Protein AF-A0A800EA16-F1 (afdb_monomer_lite)

Sequence (102 aa):
MENKVINGHTLVFTLSEKNSFENIRITDGVNNIIADFSDVDIDTLNAIKNNLTKFEASVSKNKGTFVVVSKYSFDETLNIAPTLQEAQDFIEMEEIERQIDF

Secondary structure (DSSP, 8-state):
--EEEETTTEEEEE--SS---TT----TT--EEEEE-TT--HHHHHHHHHHHHHHHHHHHHTT--EEEE-SS---TTS-EESSHHHHHHHHHHHHHHHHHT-

Radius of gyration: 13.02 Å; chains: 1; bounding box: 29×26×38 Å

pLDDT: mean 79.14, std 16.85, range [40.91, 95.88]

Foldseek 3Di:
DDWDDDPQAEIEDEDDPPPDPPPPDPPPRHLEYEYECQPPDLVVCLVCVVVVLVVQVVSVVSVYGYEYAYPDDNDPSHHYDVDPVVSVVVRVVSVVVVVVVD

Structure (mmCIF, N/CA/C/O backbone):
data_AF-A0A800EA16-F1
#
_entry.id   AF-A0A800EA16-F1
#
loop_
_atom_site.group_PDB
_atom_site.id
_atom_site.type_symbol
_atom_site.label_atom_id
_atom_site.label_alt_id
_atom_site.label_comp_id
_atom_site.label_asym_id
_atom_site.label_entity_id
_atom_site.label_seq_id
_atom_site.pdbx_PDB_ins_code
_atom_site.Cartn_x
_atom_site.Cartn_y
_atom_site.Cartn_z
_atom_site.occupancy
_atom_site.B_iso_or_equiv
_atom_site.auth_seq_id
_atom_site.auth_comp_id
_atom_site.auth_asym_id
_atom_site.auth_atom_id
_atom_site.pdbx_PDB_model_num
ATOM 1 N N . MET A 1 1 ? -0.850 -12.971 -10.851 1.00 47.84 1 MET A N 1
ATOM 2 C CA . MET A 1 1 ? -1.339 -12.510 -9.541 1.00 47.84 1 MET A CA 1
ATOM 3 C C . MET A 1 1 ? -1.438 -13.712 -8.630 1.00 47.84 1 MET A C 1
ATOM 5 O O . MET A 1 1 ? -2.306 -14.552 -8.840 1.00 47.84 1 MET A O 1
ATOM 9 N N . GLU A 1 2 ? -0.519 -13.821 -7.678 1.00 43.88 2 GLU A N 1
ATOM 10 C CA . GLU A 1 2 ? -0.675 -14.718 -6.534 1.00 43.88 2 GLU A CA 1
ATOM 11 C C . GLU A 1 2 ? -1.199 -13.861 -5.380 1.00 43.88 2 GLU A C 1
ATOM 13 O O . GLU A 1 2 ? -0.561 -12.884 -4.998 1.00 43.88 2 GLU A O 1
ATOM 18 N N . ASN A 1 3 ? -2.396 -14.174 -4.887 1.00 47.97 3 ASN A N 1
ATOM 19 C CA . ASN A 1 3 ? -2.981 -13.496 -3.733 1.00 47.97 3 ASN A CA 1
ATOM 20 C C . ASN A 1 3 ? -2.781 -14.390 -2.513 1.00 47.97 3 ASN A C 1
ATOM 22 O O . ASN A 1 3 ? -3.163 -15.563 -2.546 1.00 47.97 3 ASN A O 1
ATOM 26 N N . LYS A 1 4 ? -2.224 -13.841 -1.432 1.00 56.97 4 LYS A N 1
ATOM 27 C CA . LYS A 1 4 ? -2.095 -14.546 -0.154 1.00 56.97 4 LYS A CA 1
ATOM 28 C C . LYS A 1 4 ? -2.780 -13.729 0.934 1.00 56.97 4 LYS A C 1
ATOM 30 O O . LYS A 1 4 ? -2.421 -12.579 1.173 1.00 56.97 4 LYS A O 1
ATOM 35 N N . VAL A 1 5 ? -3.766 -14.332 1.593 1.00 54.19 5 VAL A N 1
ATOM 36 C CA . VAL A 1 5 ? -4.376 -13.760 2.800 1.00 54.19 5 VAL A CA 1
ATOM 37 C C . VAL A 1 5 ? -3.470 -14.090 3.979 1.00 54.19 5 VAL A C 1
ATOM 39 O O . VAL A 1 5 ? -3.120 -15.255 4.184 1.00 54.19 5 VAL A O 1
ATOM 42 N N . ILE A 1 6 ? -3.079 -13.072 4.739 1.00 58.31 6 ILE A N 1
ATOM 43 C CA . ILE A 1 6 ? -2.312 -13.218 5.978 1.00 58.31 6 ILE A CA 1
ATOM 44 C C . ILE A 1 6 ? -3.177 -12.628 7.103 1.00 58.31 6 ILE A C 1
ATOM 46 O O . ILE A 1 6 ? -3.780 -11.574 6.936 1.00 58.31 6 ILE A O 1
ATOM 50 N N . ASN A 1 7 ? -3.311 -13.350 8.219 1.00 54.62 7 ASN A N 1
ATOM 51 C CA . ASN A 1 7 ? -4.068 -12.939 9.415 1.00 54.62 7 ASN A CA 1
ATOM 52 C C . ASN A 1 7 ? -5.575 -12.631 9.250 1.00 54.62 7 ASN A C 1
ATOM 54 O O . ASN A 1 7 ? -6.146 -11.905 10.054 1.00 54.62 7 ASN A O 1
ATOM 58 N N . GLY A 1 8 ? -6.268 -13.209 8.262 1.00 56.31 8 GLY A N 1
ATOM 59 C CA . GLY A 1 8 ? -7.741 -13.151 8.156 1.00 56.31 8 GLY A CA 1
ATOM 60 C C . GLY A 1 8 ? -8.342 -11.792 7.756 1.00 56.31 8 GLY A C 1
ATOM 61 O O . GLY A 1 8 ? -9.454 -11.778 7.237 1.00 56.31 8 GLY A O 1
ATOM 62 N N . HIS A 1 9 ? -7.591 -10.694 7.908 1.00 68.19 9 HIS A N 1
ATOM 63 C CA . HIS A 1 9 ? -8.024 -9.316 7.635 1.00 68.19 9 HIS A CA 1
ATOM 64 C C . HIS A 1 9 ? -7.111 -8.538 6.666 1.00 68.19 9 HIS A C 1
ATOM 66 O O . HIS A 1 9 ? -7.475 -7.435 6.247 1.00 68.19 9 HIS A O 1
ATOM 72 N N . THR A 1 10 ? -5.964 -9.114 6.272 1.00 72.19 10 THR A N 1
ATOM 73 C CA . THR A 1 10 ? -4.973 -8.462 5.400 1.00 72.19 10 THR A CA 1
ATOM 74 C C . THR A 1 10 ? -4.767 -9.231 4.096 1.00 72.19 10 THR A C 1
ATOM 76 O O . THR A 1 10 ? -4.445 -10.425 4.089 1.00 72.19 10 THR A O 1
ATOM 79 N N . LEU A 1 11 ? -4.918 -8.533 2.970 1.00 78.38 11 LEU A N 1
ATOM 80 C CA . LEU A 1 11 ? -4.603 -9.052 1.640 1.00 78.38 11 LEU A CA 1
ATOM 81 C C . LEU A 1 11 ? -3.224 -8.568 1.201 1.00 78.38 11 LEU A C 1
ATOM 83 O O . LEU A 1 11 ? -2.994 -7.365 1.114 1.00 78.38 11 LEU A O 1
ATOM 87 N N . VAL A 1 12 ? -2.344 -9.502 0.841 1.00 71.00 12 VAL A N 1
ATOM 88 C CA . VAL A 1 12 ? -1.090 -9.186 0.151 1.00 71.00 12 VAL A CA 1
ATOM 89 C C . VAL A 1 12 ? -1.232 -9.545 -1.322 1.00 71.00 12 VAL A C 1
ATOM 91 O O . VAL A 1 12 ? -1.617 -10.674 -1.652 1.00 71.00 12 VAL A O 1
ATOM 94 N N . PHE A 1 13 ? -0.915 -8.601 -2.206 1.00 73.31 13 PHE A N 1
ATOM 95 C CA . PHE A 1 13 ? -0.873 -8.842 -3.646 1.00 73.31 13 PHE A CA 1
ATOM 96 C C . PHE A 1 13 ? 0.414 -8.292 -4.266 1.00 73.31 13 PHE A C 1
ATOM 98 O O . PHE A 1 13 ? 0.974 -7.298 -3.808 1.00 73.31 13 PHE A O 1
ATOM 105 N N . THR A 1 14 ? 0.862 -8.943 -5.336 1.00 66.44 14 THR A N 1
ATOM 106 C CA . THR A 1 14 ? 2.042 -8.557 -6.119 1.00 66.44 14 THR A CA 1
ATOM 107 C C . THR A 1 14 ? 1.630 -8.042 -7.495 1.00 66.44 14 THR A C 1
ATOM 109 O O . THR A 1 14 ? 0.649 -8.511 -8.092 1.00 66.44 14 THR A O 1
ATOM 112 N N . LEU A 1 15 ? 2.389 -7.083 -8.036 1.00 61.62 15 LEU A N 1
ATOM 113 C CA . LEU A 1 15 ? 2.236 -6.672 -9.431 1.00 61.62 15 LEU A CA 1
ATOM 114 C C . LEU A 1 15 ? 2.842 -7.766 -10.328 1.00 61.62 15 LEU A C 1
ATOM 116 O O . LEU A 1 15 ? 4.051 -7.857 -10.493 1.00 61.62 15 LEU A O 1
ATOM 120 N N . SER A 1 16 ? 2.006 -8.622 -10.914 1.00 50.84 16 SER A N 1
ATOM 121 C CA . SER A 1 16 ? 2.418 -9.403 -12.092 1.00 50.84 16 SER A CA 1
ATOM 122 C C . SER A 1 16 ? 2.142 -8.588 -13.354 1.00 50.84 16 SER A C 1
ATOM 124 O O . SER A 1 16 ? 1.153 -7.863 -13.349 1.00 50.84 16 SER A O 1
ATOM 126 N N . GLU A 1 17 ? 2.940 -8.771 -14.415 1.00 43.69 17 GLU A N 1
ATOM 127 C CA . GLU A 1 17 ? 3.065 -8.013 -15.691 1.00 43.69 17 GLU A CA 1
ATOM 128 C C . GLU A 1 17 ? 1.799 -7.408 -16.354 1.00 43.69 17 GLU A C 1
ATOM 130 O O . GLU A 1 17 ? 1.896 -6.619 -17.292 1.00 43.69 17 GLU A O 1
ATOM 135 N N . LYS A 1 18 ? 0.592 -7.741 -15.901 1.00 45.53 18 LYS A N 1
ATOM 136 C CA . LYS A 1 18 ? -0.669 -7.131 -16.322 1.00 45.53 18 LYS A CA 1
ATOM 137 C C . LYS A 1 18 ? -1.183 -6.205 -15.219 1.00 45.53 18 LYS A C 1
ATOM 139 O O . LYS A 1 18 ? -1.922 -6.635 -14.339 1.00 45.53 18 LYS A O 1
ATOM 144 N N . ASN A 1 19 ? -0.787 -4.939 -15.318 1.00 49.84 19 ASN A N 1
ATOM 145 C CA . ASN A 1 19 ? -1.055 -3.789 -14.441 1.00 49.84 19 ASN A CA 1
ATOM 146 C C . ASN A 1 19 ? -2.547 -3.436 -14.188 1.00 49.84 19 ASN A C 1
ATOM 148 O O . ASN A 1 19 ? -2.912 -2.264 -14.240 1.00 49.84 19 ASN A O 1
ATOM 152 N N . SER A 1 20 ? -3.441 -4.398 -13.938 1.00 45.62 20 SER A N 1
ATOM 153 C CA . SER A 1 20 ? -4.843 -4.119 -13.599 1.00 45.62 20 SER A CA 1
ATOM 154 C C . SER A 1 20 ? -5.141 -4.474 -12.143 1.00 45.62 20 SER A C 1
ATOM 156 O O . SER A 1 20 ? -5.224 -5.642 -11.768 1.00 45.62 20 SER A O 1
ATOM 158 N N . PHE A 1 21 ? -5.339 -3.429 -11.337 1.00 52.91 21 PHE A N 1
ATOM 159 C CA . PHE A 1 21 ? -5.820 -3.484 -9.953 1.00 52.91 21 PHE A CA 1
ATOM 160 C C . PHE A 1 21 ? -7.325 -3.803 -9.854 1.00 52.91 21 PHE A C 1
ATOM 162 O O . PHE A 1 21 ? -7.852 -3.979 -8.759 1.00 52.91 21 PHE A O 1
ATOM 169 N N . GLU A 1 22 ? -8.034 -3.889 -10.987 1.00 45.53 22 GLU A N 1
ATOM 170 C CA . GLU A 1 22 ? -9.505 -3.900 -11.054 1.00 45.53 22 GLU A CA 1
ATOM 171 C C . GLU A 1 22 ? -10.159 -5.174 -10.487 1.00 45.53 22 GLU A C 1
ATOM 173 O O . GLU A 1 22 ? -11.378 -5.232 -10.350 1.00 45.53 22 GLU A O 1
ATOM 178 N N . ASN A 1 23 ? -9.372 -6.192 -10.120 1.00 40.91 23 ASN A N 1
ATOM 179 C CA . ASN A 1 23 ? -9.882 -7.482 -9.647 1.00 40.91 23 ASN A CA 1
ATOM 180 C C . ASN A 1 23 ? -9.654 -7.755 -8.153 1.00 40.91 23 ASN A C 1
ATOM 182 O O . ASN A 1 23 ? -9.968 -8.855 -7.691 1.00 40.91 23 ASN A O 1
ATOM 186 N N . ILE A 1 24 ? -9.150 -6.786 -7.381 1.00 53.72 24 ILE A N 1
ATOM 187 C CA . ILE A 1 24 ? -9.079 -6.939 -5.924 1.00 53.72 24 ILE A CA 1
ATOM 188 C C . ILE A 1 24 ? -10.487 -6.750 -5.353 1.00 53.72 24 ILE A C 1
ATOM 190 O O . ILE A 1 24 ? -10.955 -5.639 -5.118 1.00 53.72 24 ILE A O 1
ATOM 194 N N . ARG A 1 25 ? -11.191 -7.867 -5.156 1.00 45.38 25 ARG A N 1
ATOM 195 C CA . ARG A 1 25 ? -12.444 -7.895 -4.401 1.00 45.38 25 ARG A CA 1
ATOM 196 C C . ARG A 1 25 ? -12.100 -7.941 -2.922 1.00 45.38 25 ARG A C 1
ATOM 198 O O . ARG A 1 25 ? -11.696 -8.984 -2.418 1.00 45.38 25 ARG A O 1
ATOM 205 N N . ILE A 1 26 ? -12.268 -6.808 -2.253 1.00 55.06 26 ILE A N 1
ATOM 206 C CA . ILE A 1 26 ? -12.288 -6.734 -0.796 1.00 55.06 26 ILE A CA 1
ATOM 207 C C . ILE A 1 26 ? -13.522 -7.529 -0.340 1.00 55.06 26 ILE A C 1
ATOM 209 O O . ILE A 1 26 ? -14.652 -7.074 -0.497 1.00 55.06 26 ILE A O 1
ATOM 213 N N . THR A 1 27 ? -13.324 -8.779 0.079 1.00 52.03 27 THR A N 1
ATOM 214 C CA . THR A 1 27 ? -14.385 -9.622 0.648 1.00 52.03 27 THR A CA 1
ATOM 215 C C . THR A 1 27 ? -14.697 -9.173 2.071 1.00 52.03 27 THR A C 1
ATOM 217 O O . THR A 1 27 ? -13.801 -8.667 2.745 1.00 52.03 27 THR A O 1
ATOM 220 N N . ASP A 1 28 ? -15.927 -9.407 2.542 1.00 51.28 28 ASP A N 1
ATOM 221 C CA . ASP A 1 28 ? -16.313 -9.150 3.935 1.00 51.28 28 ASP A CA 1
ATOM 222 C C . ASP A 1 28 ? -15.270 -9.742 4.897 1.00 51.28 28 ASP A C 1
ATOM 224 O O . ASP A 1 28 ? -15.040 -10.953 4.916 1.00 51.28 28 ASP A O 1
ATOM 228 N N . GLY A 1 29 ? -14.602 -8.864 5.649 1.00 56.84 29 GLY A N 1
ATOM 229 C CA . GLY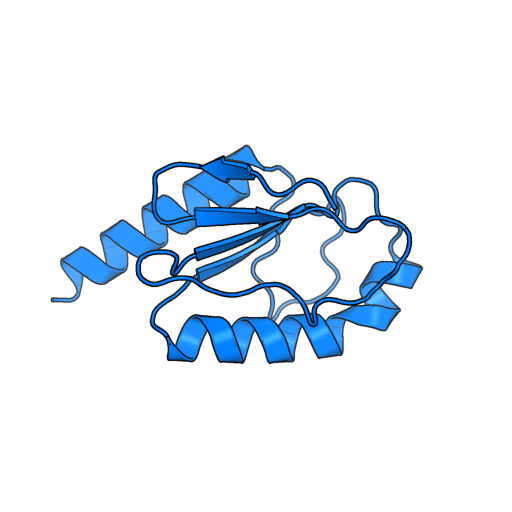 A 1 29 ? -13.561 -9.209 6.615 1.00 56.84 29 GLY A CA 1
ATOM 230 C C . GLY A 1 29 ? -12.145 -8.771 6.240 1.00 56.84 29 GLY A C 1
ATOM 231 O O . GLY A 1 29 ? -11.330 -8.662 7.141 1.00 56.84 29 GLY A O 1
ATOM 232 N N . VAL A 1 30 ? -11.822 -8.473 4.978 1.00 65.12 30 VAL A N 1
ATOM 233 C CA . VAL A 1 30 ? -10.505 -7.904 4.637 1.00 65.12 30 VAL A CA 1
ATOM 234 C C . VAL A 1 30 ? -10.605 -6.389 4.628 1.00 65.12 30 VAL A C 1
ATOM 236 O O . VAL A 1 30 ? -11.378 -5.831 3.860 1.00 65.12 30 VAL A O 1
ATOM 239 N N . ASN A 1 31 ? -9.805 -5.718 5.446 1.00 80.44 31 ASN A N 1
ATOM 240 C CA . ASN A 1 31 ? -9.827 -4.259 5.543 1.00 80.44 31 ASN A CA 1
ATOM 241 C C . ASN A 1 31 ? -8.466 -3.704 5.129 1.00 80.44 31 ASN A C 1
ATOM 243 O O . ASN A 1 31 ? -8.390 -2.649 4.511 1.00 80.44 31 ASN A O 1
ATOM 247 N N . ASN A 1 32 ? -7.394 -4.444 5.414 1.00 87.81 32 ASN A N 1
ATOM 248 C CA . ASN A 1 32 ? -6.035 -3.984 5.196 1.00 87.81 32 ASN A CA 1
ATOM 249 C C . ASN A 1 32 ? -5.436 -4.615 3.944 1.00 87.81 32 ASN A C 1
ATOM 251 O O . ASN A 1 32 ? -5.714 -5.768 3.595 1.00 87.81 32 ASN A O 1
ATOM 255 N N . ILE A 1 33 ? -4.602 -3.852 3.251 1.00 88.44 33 ILE A N 1
ATOM 256 C CA . ILE A 1 33 ? -4.046 -4.249 1.967 1.00 88.44 33 ILE A CA 1
ATOM 257 C C . ILE A 1 33 ? -2.564 -3.885 1.916 1.00 88.44 33 ILE A C 1
ATOM 259 O O . ILE A 1 33 ? -2.189 -2.736 2.139 1.00 88.44 33 ILE A O 1
ATOM 263 N N . ILE A 1 34 ? -1.735 -4.864 1.560 1.00 90.31 34 ILE A N 1
ATOM 264 C CA . ILE A 1 34 ? -0.318 -4.672 1.263 1.00 90.31 34 ILE A CA 1
ATOM 265 C C . ILE A 1 34 ? -0.089 -4.917 -0.228 1.00 90.31 34 ILE A C 1
ATOM 267 O O . ILE A 1 34 ? -0.408 -5.989 -0.751 1.00 90.31 34 ILE A O 1
ATOM 271 N N . ALA A 1 35 ? 0.495 -3.933 -0.904 1.00 90.19 35 ALA A N 1
ATOM 272 C CA . ALA A 1 35 ? 0.986 -4.072 -2.267 1.00 90.19 35 ALA A CA 1
ATOM 273 C C . ALA A 1 35 ? 2.497 -4.314 -2.246 1.00 90.19 35 ALA A C 1
ATOM 275 O O . ALA A 1 35 ? 3.263 -3.403 -1.932 1.00 90.19 35 ALA A O 1
ATOM 276 N N . ASP A 1 36 ? 2.933 -5.531 -2.568 1.00 89.06 36 ASP A N 1
ATOM 277 C CA . ASP A 1 36 ? 4.358 -5.854 -2.613 1.00 89.06 36 ASP A CA 1
ATOM 278 C C . ASP A 1 36 ? 4.956 -5.508 -3.981 1.00 89.06 36 ASP A C 1
ATOM 280 O O . ASP A 1 36 ? 4.740 -6.211 -4.976 1.00 89.06 36 ASP A O 1
ATOM 284 N N . PHE A 1 37 ? 5.685 -4.389 -4.013 1.00 91.25 37 PHE A N 1
ATOM 285 C CA . PHE A 1 37 ? 6.401 -3.845 -5.167 1.00 91.25 37 PHE A CA 1
ATOM 286 C C . PHE A 1 37 ? 7.914 -3.797 -4.930 1.00 91.25 37 PHE A C 1
ATOM 288 O O . PHE A 1 37 ? 8.622 -2.998 -5.545 1.00 91.25 37 PHE A O 1
ATOM 295 N N . SER A 1 38 ? 8.428 -4.663 -4.055 1.00 88.44 38 SER A N 1
ATOM 296 C CA . SER A 1 38 ? 9.856 -4.737 -3.729 1.00 88.44 38 SER A CA 1
ATOM 297 C C . SER A 1 38 ? 10.758 -4.951 -4.954 1.00 88.44 38 SER A C 1
ATOM 299 O O . SER A 1 38 ? 11.916 -4.517 -4.946 1.00 88.44 38 SER A O 1
ATOM 301 N N . ASP A 1 39 ? 10.225 -5.553 -6.019 1.00 87.44 39 ASP A N 1
ATOM 302 C CA . ASP A 1 39 ? 10.921 -5.820 -7.283 1.00 87.44 39 ASP A CA 1
ATOM 303 C C . ASP A 1 39 ? 10.469 -4.930 -8.459 1.00 87.44 39 ASP A C 1
ATOM 305 O O . ASP A 1 39 ? 10.850 -5.176 -9.603 1.00 87.44 39 ASP A O 1
ATOM 309 N N . VAL A 1 40 ? 9.680 -3.883 -8.200 1.00 86.75 40 VAL A N 1
ATOM 310 C CA . VAL A 1 40 ? 9.238 -2.924 -9.225 1.00 86.75 40 VAL A CA 1
ATOM 311 C C . VAL A 1 40 ? 10.217 -1.751 -9.305 1.00 86.75 40 VAL A C 1
ATOM 313 O O . VAL A 1 40 ? 10.684 -1.232 -8.289 1.00 86.75 40 VAL A O 1
ATOM 316 N N . ASP A 1 41 ? 10.537 -1.320 -10.524 1.00 90.69 41 ASP A N 1
ATOM 317 C CA . ASP A 1 41 ? 11.423 -0.185 -10.762 1.00 90.69 41 ASP A CA 1
ATOM 318 C C . ASP A 1 41 ? 10.752 1.168 -10.448 1.00 90.69 41 ASP A C 1
ATOM 320 O O . ASP A 1 41 ? 9.527 1.323 -10.465 1.00 90.69 41 ASP A O 1
ATOM 324 N N . ILE A 1 42 ? 11.578 2.180 -10.182 1.00 92.06 42 ILE A N 1
ATOM 325 C CA . ILE A 1 42 ? 11.111 3.507 -9.773 1.00 92.06 42 ILE A CA 1
ATOM 326 C C . ILE A 1 42 ? 10.323 4.250 -10.866 1.00 92.06 42 ILE A C 1
ATOM 328 O O . ILE A 1 42 ? 9.449 5.053 -10.533 1.00 92.06 42 ILE A O 1
ATOM 332 N N . ASP A 1 43 ? 10.579 3.992 -12.152 1.00 91.88 43 ASP A N 1
ATOM 333 C CA . ASP A 1 43 ? 9.860 4.653 -13.247 1.00 91.88 43 ASP A CA 1
ATOM 334 C C . ASP A 1 43 ? 8.421 4.131 -13.321 1.00 91.88 43 ASP A C 1
ATOM 336 O O . ASP A 1 43 ? 7.470 4.917 -13.398 1.00 91.88 43 ASP A O 1
ATOM 340 N N . THR A 1 44 ? 8.245 2.814 -13.186 1.00 89.31 44 THR A N 1
ATOM 341 C CA . THR A 1 44 ? 6.929 2.178 -13.071 1.00 89.31 44 THR A CA 1
ATOM 342 C C . THR A 1 44 ? 6.175 2.681 -11.839 1.00 89.31 44 THR A C 1
ATOM 344 O O . THR A 1 44 ? 5.007 3.061 -11.957 1.00 89.31 44 THR A O 1
ATOM 347 N N . LEU A 1 45 ? 6.826 2.756 -10.671 1.00 90.62 45 LEU A N 1
ATOM 348 C CA . LEU A 1 45 ? 6.213 3.284 -9.442 1.00 90.62 45 LEU A CA 1
ATOM 349 C C . LEU A 1 45 ? 5.742 4.735 -9.615 1.00 90.62 45 LEU A C 1
ATOM 351 O O . LEU A 1 45 ? 4.603 5.069 -9.280 1.00 90.62 45 LEU A O 1
ATOM 355 N N . ASN A 1 46 ? 6.575 5.584 -10.217 1.00 91.81 46 ASN A N 1
ATOM 356 C CA . ASN A 1 46 ? 6.218 6.969 -10.517 1.00 91.81 46 ASN A CA 1
ATOM 357 C C . ASN A 1 46 ? 5.044 7.083 -11.499 1.00 91.81 46 ASN A C 1
ATOM 359 O O . ASN A 1 46 ? 4.232 8.001 -11.369 1.00 91.81 46 ASN A O 1
ATOM 363 N N . ALA A 1 47 ? 4.924 6.157 -12.453 1.00 90.12 47 ALA A N 1
ATOM 364 C CA . ALA A 1 47 ? 3.814 6.132 -13.400 1.00 90.12 47 ALA A CA 1
ATOM 365 C C . ALA A 1 47 ? 2.477 5.755 -12.738 1.00 90.12 47 ALA A C 1
ATOM 367 O O . ALA A 1 47 ? 1.425 6.251 -13.149 1.00 90.12 47 ALA A O 1
ATOM 368 N N . ILE A 1 48 ? 2.499 4.902 -11.706 1.00 87.69 48 ILE A N 1
ATOM 369 C CA . ILE A 1 48 ? 1.282 4.390 -11.054 1.00 87.69 48 ILE A CA 1
ATOM 370 C C . ILE A 1 48 ? 0.926 5.088 -9.737 1.00 87.69 48 ILE A C 1
ATOM 372 O O . ILE A 1 48 ? -0.187 4.885 -9.253 1.00 87.69 48 ILE A O 1
ATOM 376 N N . LYS A 1 49 ? 1.799 5.931 -9.166 1.00 90.06 49 LYS A N 1
ATOM 377 C CA . LYS A 1 49 ? 1.597 6.532 -7.832 1.00 90.06 49 LYS A CA 1
ATOM 378 C C . LYS A 1 49 ? 0.245 7.223 -7.646 1.00 90.06 49 LYS A C 1
ATOM 380 O O . LYS A 1 49 ? -0.433 6.980 -6.659 1.00 90.06 49 LYS A O 1
ATOM 385 N N . ASN A 1 50 ? -0.230 7.959 -8.653 1.00 89.81 50 ASN A N 1
ATOM 386 C CA . ASN A 1 50 ? -1.532 8.634 -8.595 1.00 89.81 50 ASN A CA 1
ATOM 387 C C . ASN A 1 50 ? -2.709 7.650 -8.470 1.00 89.81 50 ASN A C 1
ATOM 389 O O . ASN A 1 50 ? -3.749 7.991 -7.907 1.00 89.81 50 ASN A O 1
ATOM 393 N N . ASN A 1 51 ? -2.574 6.444 -9.027 1.00 88.06 51 ASN A N 1
ATOM 394 C CA . ASN A 1 51 ? -3.573 5.388 -8.877 1.00 88.06 51 ASN A CA 1
ATOM 395 C C . ASN A 1 51 ? -3.485 4.755 -7.486 1.00 88.06 51 ASN A C 1
ATOM 397 O O . ASN A 1 51 ? -4.525 4.480 -6.894 1.00 88.06 51 ASN A O 1
ATOM 401 N N . LEU A 1 52 ? -2.271 4.589 -6.950 1.00 89.88 52 LEU A N 1
ATOM 402 C CA . LEU A 1 52 ? -2.047 4.093 -5.591 1.00 89.88 52 LEU A CA 1
ATOM 403 C C . LEU A 1 52 ? -2.644 5.040 -4.543 1.00 89.88 52 LEU A C 1
ATOM 405 O O . LEU A 1 52 ? -3.378 4.573 -3.683 1.00 89.88 52 LEU A O 1
ATOM 409 N N . THR A 1 53 ? -2.451 6.357 -4.662 1.00 90.00 53 THR A N 1
ATOM 410 C CA . THR A 1 53 ? -3.045 7.345 -3.737 1.00 90.00 53 THR A CA 1
ATOM 411 C C . THR A 1 53 ? -4.576 7.337 -3.789 1.00 90.00 53 THR A C 1
ATOM 413 O O . THR A 1 53 ? -5.256 7.423 -2.771 1.00 90.00 53 THR A O 1
ATOM 416 N N . LYS A 1 54 ? -5.170 7.179 -4.979 1.00 88.56 54 LYS A N 1
ATOM 417 C CA . LYS A 1 54 ? -6.633 7.031 -5.100 1.00 88.56 54 LYS A CA 1
ATOM 418 C C . LYS A 1 54 ? -7.137 5.746 -4.447 1.00 88.56 54 LYS A C 1
ATOM 420 O O . LYS A 1 54 ? -8.235 5.737 -3.892 1.00 88.56 54 LYS A O 1
ATOM 425 N N . PHE A 1 55 ? -6.366 4.670 -4.563 1.00 86.31 55 PHE A N 1
ATOM 426 C CA . PHE A 1 55 ? -6.697 3.385 -3.971 1.00 86.31 55 PHE A CA 1
ATOM 427 C C . PHE A 1 55 ? -6.592 3.431 -2.444 1.00 86.31 55 PHE A C 1
ATOM 429 O O . PHE A 1 55 ? -7.538 3.035 -1.772 1.00 86.31 55 PHE A O 1
ATOM 436 N N . GLU A 1 56 ? -5.514 4.009 -1.913 1.00 88.50 56 GLU A N 1
ATOM 437 C CA . GLU A 1 56 ? -5.306 4.289 -0.488 1.00 88.50 56 GLU A CA 1
ATOM 438 C C . GLU A 1 56 ? -6.511 5.027 0.106 1.00 88.50 56 GLU A C 1
ATOM 440 O O . GLU A 1 56 ? -7.187 4.496 0.984 1.00 88.50 56 GLU A O 1
ATOM 445 N N . ALA A 1 57 ? -6.918 6.146 -0.499 1.00 87.88 57 ALA A N 1
ATOM 446 C CA . ALA A 1 57 ? -8.111 6.880 -0.079 1.00 87.88 57 ALA A CA 1
ATOM 447 C C . ALA A 1 57 ? -9.412 6.045 -0.113 1.00 87.88 57 ALA A C 1
ATOM 449 O O . ALA A 1 57 ? -10.354 6.324 0.633 1.00 87.88 57 ALA A O 1
ATOM 450 N N . SER A 1 58 ? -9.512 5.040 -0.990 1.00 85.19 58 SER A N 1
ATOM 451 C CA . SER A 1 58 ? -10.656 4.120 -1.031 1.00 85.19 58 SER A CA 1
ATOM 452 C C . SER A 1 58 ? -10.610 3.081 0.090 1.00 85.19 58 SER A C 1
ATOM 454 O O . SER A 1 58 ? -11.661 2.724 0.619 1.00 85.19 58 SER A O 1
ATOM 456 N N . VAL A 1 59 ? -9.420 2.593 0.440 1.00 86.06 59 VAL A N 1
ATOM 457 C CA . VAL A 1 59 ? -9.198 1.643 1.538 1.00 86.06 59 VAL A CA 1
ATOM 458 C C . VAL A 1 59 ? -9.466 2.327 2.882 1.00 86.06 59 VAL A C 1
ATOM 460 O O . VAL A 1 59 ? -10.271 1.831 3.672 1.00 86.06 59 VAL A O 1
ATOM 463 N N . SER A 1 60 ? -8.933 3.535 3.075 1.00 85.88 60 SER A N 1
ATOM 464 C CA . SER A 1 60 ? -9.108 4.343 4.289 1.00 85.88 60 SER A CA 1
ATOM 465 C C . SER A 1 60 ? -10.584 4.669 4.575 1.00 85.88 60 SER A C 1
ATOM 467 O O . SER A 1 60 ? -11.035 4.604 5.720 1.00 85.88 60 SER A O 1
ATOM 469 N N . LYS A 1 61 ? -11.407 4.914 3.539 1.00 85.00 61 LYS A N 1
ATOM 470 C CA . LYS A 1 61 ? -12.871 5.104 3.686 1.00 85.00 61 LYS A CA 1
ATOM 471 C C . LYS A 1 61 ? -13.594 3.897 4.285 1.00 85.00 61 LYS A C 1
ATOM 473 O O . LYS A 1 61 ? -14.626 4.073 4.928 1.00 85.00 61 LYS A O 1
ATOM 478 N N . ASN A 1 62 ? -13.056 2.697 4.088 1.00 81.81 62 ASN A N 1
ATOM 479 C CA . ASN A 1 62 ? -13.593 1.455 4.638 1.00 81.81 62 ASN A CA 1
ATOM 480 C C . ASN A 1 62 ? -12.923 1.067 5.968 1.00 81.81 62 ASN A C 1
ATOM 482 O O . ASN A 1 62 ? -13.024 -0.085 6.381 1.00 81.81 62 ASN A O 1
ATOM 486 N N . LYS A 1 63 ? -12.258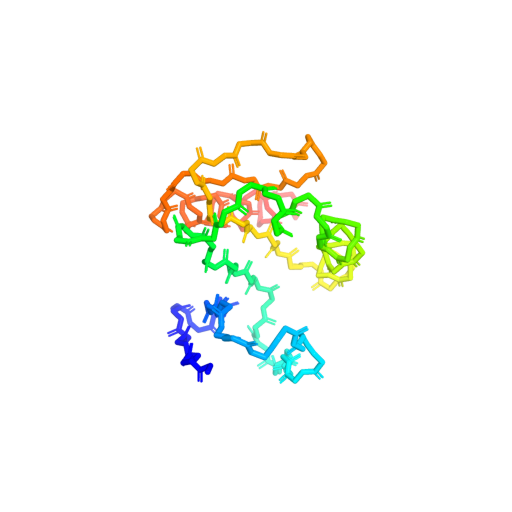 2.019 6.647 1.00 84.44 63 LYS A N 1
ATOM 487 C CA . LYS A 1 63 ? -11.475 1.792 7.877 1.00 84.44 63 LYS A CA 1
ATOM 488 C C . LYS A 1 63 ? -10.364 0.750 7.702 1.00 84.44 63 LYS A C 1
ATOM 490 O O . LYS A 1 63 ? -10.043 0.017 8.635 1.00 84.44 63 LYS A O 1
ATOM 495 N N . GLY A 1 64 ? -9.830 0.665 6.492 1.00 87.12 64 GLY A N 1
ATOM 496 C CA . GLY A 1 64 ? -8.706 -0.182 6.147 1.00 87.12 64 GLY A CA 1
ATOM 497 C C . GLY A 1 64 ? -7.396 0.585 6.106 1.00 87.12 64 GLY A C 1
ATOM 498 O O . GLY A 1 64 ? -7.403 1.790 5.866 1.00 87.12 64 GLY A O 1
ATOM 499 N N . THR A 1 65 ? -6.281 -0.125 6.242 1.00 90.69 65 THR A N 1
ATOM 500 C CA . THR A 1 65 ? -4.939 0.426 6.009 1.00 90.69 65 THR A CA 1
ATOM 501 C C . THR A 1 65 ? -4.374 -0.082 4.684 1.00 90.69 65 THR A C 1
ATOM 503 O O . THR A 1 65 ? -4.428 -1.278 4.396 1.00 90.69 65 THR A O 1
ATOM 506 N N . PHE A 1 66 ? -3.802 0.814 3.876 1.00 92.75 66 PHE A N 1
ATOM 507 C CA . PHE A 1 66 ? -3.048 0.453 2.673 1.00 92.75 66 PHE A CA 1
ATOM 508 C C . PHE A 1 66 ? -1.561 0.759 2.856 1.00 92.75 66 PHE A C 1
ATOM 510 O O . PHE A 1 66 ? -1.210 1.882 3.218 1.00 92.75 66 PHE A O 1
ATOM 517 N N . VAL A 1 67 ? -0.702 -0.227 2.578 1.00 94.25 67 VAL A N 1
ATOM 518 C 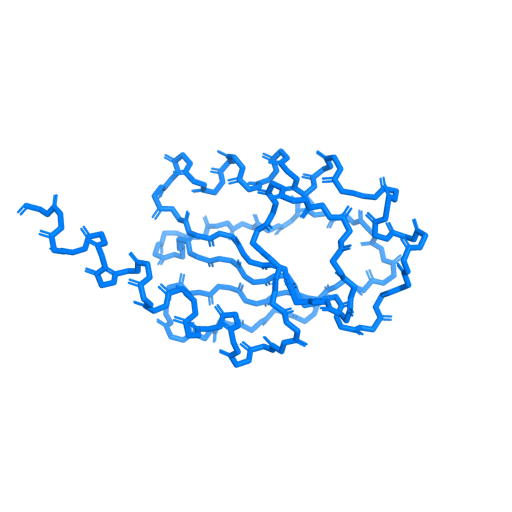CA . VAL A 1 67 ? 0.761 -0.095 2.644 1.00 94.25 67 VAL A CA 1
ATOM 519 C C . VAL A 1 67 ? 1.401 -0.623 1.364 1.00 94.25 67 VAL A C 1
ATOM 521 O O . VAL A 1 67 ? 1.008 -1.663 0.832 1.00 94.25 67 VAL A O 1
ATOM 524 N N . VAL A 1 68 ? 2.414 0.080 0.868 1.00 94.69 68 VAL A N 1
ATOM 525 C CA . VAL A 1 68 ? 3.218 -0.327 -0.286 1.00 94.69 68 VAL A CA 1
ATOM 526 C C . VAL A 1 68 ? 4.584 -0.802 0.194 1.00 94.69 68 VAL A C 1
ATOM 528 O O . VAL A 1 68 ? 5.279 -0.072 0.894 1.00 94.69 68 VAL A O 1
ATOM 531 N N . VAL A 1 69 ? 5.004 -1.998 -0.216 1.00 94.19 69 VAL A N 1
ATOM 532 C CA . VAL A 1 69 ? 6.378 -2.466 0.002 1.00 94.19 69 VAL A CA 1
ATOM 533 C C . VAL A 1 69 ? 7.232 -2.035 -1.181 1.00 94.19 69 VAL A C 1
ATOM 535 O O . VAL A 1 69 ? 6.958 -2.429 -2.312 1.00 94.19 69 VAL A O 1
ATOM 538 N N . SER A 1 70 ? 8.261 -1.228 -0.942 1.00 94.38 70 SER A N 1
ATOM 539 C CA . SER A 1 70 ? 9.174 -0.758 -1.986 1.00 94.38 70 SER A CA 1
ATOM 540 C C . SER A 1 70 ? 10.531 -0.373 -1.410 1.00 94.38 70 SER A C 1
ATOM 542 O O . SER A 1 70 ? 10.631 0.193 -0.326 1.00 94.38 70 SER A O 1
ATOM 544 N N . LYS A 1 71 ? 11.593 -0.596 -2.191 1.00 93.00 71 LYS A N 1
ATOM 545 C CA . LYS A 1 71 ? 12.951 -0.112 -1.880 1.00 93.00 71 LYS A CA 1
ATOM 546 C C . LYS A 1 71 ? 13.083 1.409 -2.059 1.00 93.00 71 LYS A C 1
ATOM 548 O O . LYS A 1 71 ? 14.084 1.991 -1.648 1.00 93.00 71 LYS A O 1
ATOM 553 N N . TYR A 1 72 ? 12.098 2.044 -2.694 1.00 93.25 72 TYR A N 1
ATOM 554 C CA . TYR A 1 72 ? 12.076 3.468 -3.010 1.00 93.25 72 TYR A CA 1
ATOM 555 C C . TYR A 1 72 ? 10.946 4.167 -2.259 1.00 93.25 72 TYR A C 1
ATOM 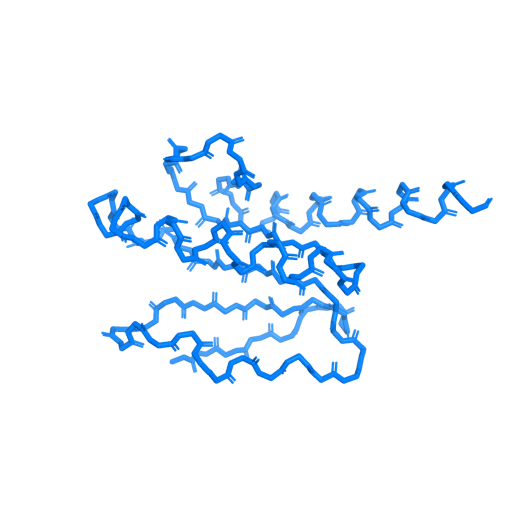557 O O . TYR A 1 72 ? 9.803 3.720 -2.313 1.00 93.25 72 TYR A O 1
ATOM 565 N N . SER A 1 73 ? 11.245 5.317 -1.654 1.00 92.19 73 SER A N 1
ATOM 566 C CA . SER A 1 73 ? 10.221 6.271 -1.226 1.00 92.19 73 SER A CA 1
ATOM 567 C C . SER A 1 73 ? 9.916 7.211 -2.392 1.00 92.19 73 SER A C 1
ATOM 569 O O . SER A 1 73 ? 10.748 8.039 -2.761 1.00 92.19 73 SER A O 1
ATOM 571 N N . PHE A 1 74 ? 8.770 7.005 -3.045 1.00 91.81 74 PHE A N 1
ATOM 572 C CA . PHE A 1 74 ? 8.396 7.692 -4.292 1.00 91.81 74 PHE A CA 1
ATOM 573 C C . PHE A 1 74 ? 7.193 8.635 -4.138 1.00 91.81 74 PHE A C 1
ATOM 575 O O . PHE A 1 74 ? 6.881 9.393 -5.062 1.00 91.81 74 PHE A O 1
ATOM 582 N N . ASP A 1 75 ? 6.517 8.591 -2.991 1.00 93.12 75 ASP A N 1
ATOM 583 C CA . ASP A 1 75 ? 5.380 9.445 -2.672 1.00 93.12 75 ASP A CA 1
ATOM 584 C C . ASP A 1 75 ? 5.251 9.604 -1.150 1.00 93.12 75 ASP A C 1
ATOM 586 O O . ASP A 1 75 ? 5.222 8.612 -0.428 1.00 93.12 75 ASP A O 1
ATOM 590 N N . GLU A 1 76 ? 5.186 10.845 -0.666 1.00 89.88 76 GLU A N 1
ATOM 591 C CA . GLU A 1 76 ? 5.108 11.162 0.771 1.00 89.88 76 GLU A CA 1
ATOM 592 C C . GLU A 1 76 ? 3.699 10.968 1.352 1.00 89.88 76 GLU A C 1
ATOM 594 O O . GLU A 1 76 ? 3.530 10.976 2.568 1.00 89.88 76 GLU A O 1
ATOM 599 N N . THR A 1 77 ? 2.680 10.823 0.499 1.00 90.12 77 THR A N 1
ATOM 600 C CA . THR A 1 77 ? 1.287 10.624 0.928 1.00 90.12 77 THR A CA 1
ATOM 601 C C . THR A 1 77 ? 0.937 9.153 1.124 1.00 90.12 77 THR A C 1
ATOM 603 O O . THR A 1 77 ? -0.098 8.844 1.705 1.00 90.12 77 THR A O 1
ATOM 606 N N . LEU A 1 78 ? 1.787 8.243 0.641 1.00 93.38 78 LEU A N 1
ATOM 607 C CA . LEU A 1 78 ? 1.596 6.805 0.764 1.00 93.38 78 LEU A CA 1
ATOM 608 C C . LEU A 1 78 ? 2.371 6.253 1.958 1.00 93.38 78 LEU A C 1
ATOM 610 O O . LEU A 1 78 ? 3.522 6.617 2.195 1.00 93.38 78 LEU A O 1
ATOM 614 N N . ASN A 1 79 ? 1.780 5.273 2.639 1.00 94.62 79 ASN A N 1
ATOM 615 C CA . ASN A 1 79 ? 2.509 4.447 3.595 1.00 94.62 79 ASN A CA 1
ATOM 616 C C . ASN A 1 79 ? 3.426 3.501 2.813 1.00 94.62 79 ASN A C 1
ATOM 618 O O . ASN A 1 79 ? 2.955 2.541 2.196 1.00 94.62 79 ASN A O 1
ATOM 622 N N . ILE A 1 80 ? 4.727 3.790 2.804 1.00 95.88 80 ILE A N 1
ATOM 623 C CA . ILE A 1 80 ? 5.733 2.988 2.104 1.00 95.88 80 ILE A CA 1
ATOM 624 C C . ILE A 1 80 ? 6.671 2.355 3.129 1.00 95.88 80 ILE A C 1
ATOM 626 O O . ILE A 1 80 ? 7.343 3.060 3.880 1.00 95.88 80 ILE A O 1
ATOM 630 N N . ALA A 1 81 ? 6.743 1.027 3.115 1.00 95.62 81 ALA A N 1
ATOM 631 C CA 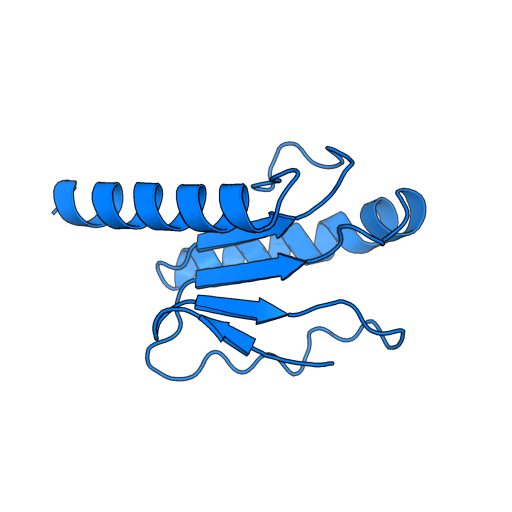. ALA A 1 81 ? 7.654 0.242 3.935 1.00 95.62 81 ALA A CA 1
ATOM 632 C C . ALA A 1 81 ? 8.719 -0.445 3.055 1.00 95.62 81 ALA A C 1
ATOM 634 O O . ALA A 1 81 ? 8.420 -0.876 1.941 1.00 95.62 81 ALA A O 1
ATOM 635 N N . PRO A 1 82 ? 9.966 -0.598 3.524 1.00 93.62 82 PRO A N 1
ATOM 636 C CA . PRO A 1 82 ? 11.025 -1.267 2.772 1.00 93.62 82 PRO A CA 1
ATOM 637 C C . PRO A 1 82 ? 10.872 -2.794 2.737 1.00 93.62 82 PRO A C 1
ATOM 639 O O . PRO A 1 82 ? 11.419 -3.439 1.840 1.00 93.62 82 PRO A O 1
ATOM 642 N N . THR A 1 83 ? 10.145 -3.387 3.689 1.00 93.06 83 THR A N 1
ATOM 643 C CA . THR A 1 83 ? 9.953 -4.838 3.785 1.00 93.06 83 THR A CA 1
ATOM 644 C C . THR A 1 83 ? 8.492 -5.204 4.030 1.00 93.06 83 THR A C 1
ATOM 646 O O . THR A 1 83 ? 7.715 -4.420 4.573 1.00 93.06 83 THR A O 1
ATOM 649 N N . LEU A 1 84 ? 8.118 -6.431 3.650 1.00 89.00 84 LEU A N 1
ATOM 650 C CA . LEU A 1 84 ? 6.790 -6.972 3.948 1.00 89.00 84 LEU A CA 1
ATOM 651 C C . LEU A 1 84 ? 6.538 -7.060 5.459 1.00 89.00 84 LEU A C 1
ATOM 653 O O . LEU A 1 84 ? 5.412 -6.840 5.890 1.00 89.00 84 LEU A O 1
ATOM 657 N N . GLN A 1 85 ? 7.575 -7.356 6.246 1.00 89.06 85 GLN A N 1
ATOM 658 C CA . GLN A 1 85 ? 7.471 -7.404 7.701 1.00 89.06 85 GLN A CA 1
ATOM 659 C C . GLN A 1 85 ? 7.124 -6.024 8.269 1.00 89.06 85 GLN A C 1
ATOM 661 O O . GLN A 1 85 ? 6.154 -5.902 9.000 1.00 89.06 85 GLN A O 1
ATOM 666 N N . GLU A 1 86 ? 7.827 -4.972 7.850 1.00 93.62 86 GLU A N 1
ATOM 667 C CA . GLU A 1 86 ? 7.523 -3.608 8.302 1.00 93.62 86 GLU A CA 1
ATOM 668 C C . GLU A 1 86 ? 6.132 -3.140 7.856 1.00 93.62 86 GLU A C 1
ATOM 670 O O . GLU A 1 86 ? 5.452 -2.429 8.591 1.00 93.62 86 GLU A O 1
ATOM 675 N N . ALA A 1 87 ? 5.662 -3.573 6.681 1.00 93.19 87 ALA A N 1
ATOM 676 C CA . ALA A 1 87 ? 4.293 -3.299 6.250 1.00 93.19 87 ALA A CA 1
ATOM 677 C C . ALA A 1 87 ? 3.240 -3.997 7.128 1.00 93.19 87 ALA A C 1
ATOM 679 O O . ALA A 1 87 ? 2.165 -3.443 7.354 1.00 93.19 87 ALA A O 1
ATOM 680 N N . GLN A 1 88 ? 3.536 -5.205 7.616 1.00 89.94 88 GLN A N 1
ATOM 681 C CA . GLN A 1 88 ? 2.680 -5.920 8.563 1.00 89.94 88 GLN A CA 1
ATOM 682 C C . GLN A 1 88 ? 2.691 -5.233 9.928 1.00 89.94 88 GLN A C 1
ATOM 684 O O . GLN A 1 88 ? 1.618 -4.939 10.447 1.00 89.94 88 GLN A O 1
ATOM 689 N N . ASP A 1 89 ? 3.875 -4.895 10.443 1.00 91.88 89 ASP A N 1
ATOM 690 C CA . ASP A 1 89 ? 4.040 -4.192 11.718 1.00 91.88 89 ASP A CA 1
ATOM 691 C C . ASP A 1 89 ? 3.285 -2.846 11.711 1.00 91.88 89 ASP A C 1
ATOM 693 O O . ASP A 1 89 ? 2.599 -2.511 12.675 1.00 91.88 89 ASP A O 1
ATOM 697 N N . PHE A 1 90 ? 3.333 -2.101 10.596 1.00 93.75 90 PHE A N 1
ATOM 698 C CA . PHE A 1 90 ? 2.578 -0.855 10.421 1.00 93.75 90 PHE A CA 1
ATOM 699 C C . PHE A 1 90 ? 1.064 -1.067 10.546 1.00 93.75 90 PHE A C 1
ATOM 701 O O . PHE A 1 90 ? 0.386 -0.328 11.259 1.00 93.75 90 PHE A O 1
ATOM 708 N N . ILE A 1 91 ? 0.525 -2.085 9.866 1.00 90.88 91 ILE A N 1
ATOM 709 C CA . ILE A 1 91 ? -0.906 -2.406 9.929 1.00 90.88 91 ILE A CA 1
ATOM 710 C C . ILE A 1 91 ? -1.302 -2.810 11.350 1.00 90.88 91 ILE A C 1
ATOM 712 O O . ILE A 1 91 ? -2.319 -2.334 11.847 1.00 90.88 91 ILE A O 1
ATOM 716 N N . GLU A 1 92 ? -0.503 -3.648 12.012 1.00 89.75 92 GLU A N 1
ATOM 717 C CA . GLU A 1 92 ? -0.774 -4.081 13.386 1.00 89.75 92 GLU A CA 1
ATOM 718 C C . GLU A 1 92 ? -0.809 -2.893 14.358 1.00 89.75 92 GLU A C 1
ATOM 720 O O . GLU A 1 92 ? -1.723 -2.799 15.181 1.00 89.75 92 GLU A O 1
ATOM 725 N N . MET A 1 93 ? 0.134 -1.952 14.238 1.00 90.62 93 MET A N 1
ATOM 726 C CA . MET A 1 93 ? 0.140 -0.730 15.048 1.00 90.62 93 MET A CA 1
ATOM 727 C C . MET A 1 93 ? -1.109 0.124 14.806 1.00 90.62 93 MET A C 1
ATOM 729 O O . MET A 1 93 ? -1.787 0.492 15.764 1.00 90.62 93 MET A O 1
ATOM 733 N N . GLU A 1 94 ? -1.464 0.381 13.548 1.00 89.25 94 GLU A N 1
ATOM 734 C CA . GLU A 1 94 ? -2.662 1.154 13.211 1.00 89.25 94 GLU A CA 1
ATOM 735 C C . GLU A 1 94 ? -3.964 0.486 13.687 1.00 89.25 94 GLU A C 1
ATOM 737 O O . GLU A 1 94 ? -4.917 1.158 14.086 1.00 89.25 94 GLU A O 1
ATOM 742 N N . GLU A 1 95 ? -4.042 -0.846 13.654 1.00 87.00 95 GLU A N 1
ATOM 743 C CA . GLU A 1 95 ? -5.193 -1.582 14.180 1.00 87.00 95 GLU A CA 1
ATOM 744 C C . GLU A 1 95 ? -5.305 -1.491 15.701 1.00 87.00 95 GLU A C 1
ATOM 746 O O . GLU A 1 95 ? -6.423 -1.438 16.224 1.00 87.00 95 GLU A O 1
ATOM 751 N N . ILE A 1 96 ? -4.177 -1.467 16.412 1.00 87.19 96 ILE A N 1
ATOM 752 C CA . ILE A 1 96 ? -4.143 -1.225 17.856 1.00 87.19 96 ILE A CA 1
ATOM 753 C C . ILE A 1 96 ? -4.594 0.209 18.154 1.00 87.19 96 ILE A C 1
ATOM 755 O O . ILE A 1 96 ? -5.461 0.400 19.004 1.00 87.19 96 ILE A O 1
ATOM 759 N N . GLU A 1 97 ? -4.076 1.207 17.437 1.00 87.25 97 GLU A N 1
ATOM 760 C CA . GLU A 1 97 ? -4.464 2.615 17.609 1.00 87.25 97 GLU A CA 1
ATOM 761 C C . GLU A 1 97 ? -5.962 2.817 17.374 1.00 87.25 97 GLU A C 1
ATOM 763 O O . GLU A 1 97 ? -6.658 3.374 18.223 1.00 87.25 97 GLU A O 1
ATOM 768 N N . ARG A 1 98 ? -6.498 2.244 16.289 1.00 85.12 98 ARG A N 1
ATOM 769 C CA . ARG A 1 98 ? -7.938 2.270 16.010 1.00 85.12 98 ARG A CA 1
ATOM 770 C C . ARG A 1 98 ? -8.773 1.646 17.116 1.00 85.12 98 ARG A C 1
ATOM 772 O O . ARG A 1 98 ? -9.898 2.089 17.291 1.00 85.12 98 ARG A O 1
ATOM 779 N N . GLN A 1 99 ? -8.271 0.619 17.807 1.00 81.00 99 GLN A N 1
ATOM 780 C CA . GLN A 1 99 ? -8.952 -0.026 18.937 1.00 81.00 99 GLN A CA 1
ATOM 781 C C . GLN A 1 99 ? -8.898 0.804 20.225 1.00 81.00 99 GLN A C 1
ATOM 783 O O . GLN A 1 99 ? -9.801 0.688 21.050 1.00 81.00 99 GLN A O 1
ATOM 788 N N . ILE A 1 100 ? -7.847 1.606 20.409 1.00 82.50 100 ILE A N 1
ATOM 789 C CA . ILE A 1 100 ? -7.655 2.461 21.588 1.00 82.50 100 ILE A CA 1
ATOM 790 C C . ILE A 1 100 ? -8.466 3.757 21.469 1.00 82.50 100 ILE A C 1
ATOM 792 O O . ILE A 1 100 ? -8.997 4.220 22.474 1.00 82.50 100 ILE A O 1
ATOM 796 N N . ASP A 1 101 ? -8.612 4.303 20.261 1.00 72.38 101 ASP A N 1
ATO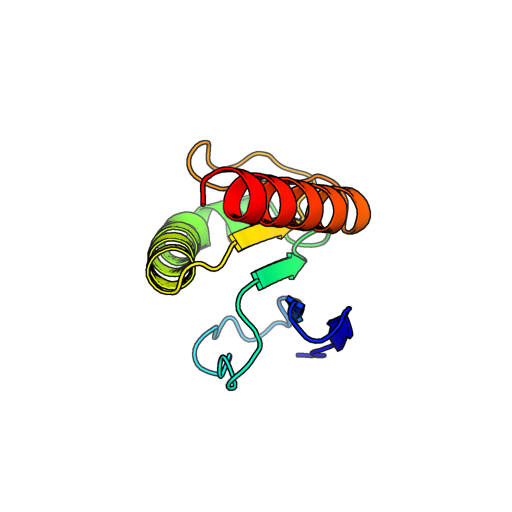M 797 C CA . ASP A 1 101 ? -9.422 5.497 19.973 1.00 72.38 101 ASP A CA 1
ATOM 798 C C . ASP A 1 101 ? -10.955 5.234 19.983 1.00 72.38 101 ASP A C 1
ATOM 800 O O . ASP A 1 101 ? -11.730 6.030 19.442 1.00 72.38 101 ASP A O 1
ATOM 804 N N . PHE A 1 102 ? -11.406 4.128 20.598 1.00 53.72 102 PHE A N 1
ATOM 805 C CA . PHE A 1 102 ? -12.823 3.794 20.834 1.00 53.72 102 PHE A CA 1
ATOM 806 C C . PHE A 1 102 ? -13.382 4.372 22.139 1.00 53.72 102 PHE A C 1
ATOM 808 O O . PHE A 1 102 ? -12.729 4.245 23.200 1.00 53.72 102 PHE A O 1
#